Protein AF-A0A920KP82-F1 (afdb_monomer)

Structure (mmCIF, N/CA/C/O backbone):
data_AF-A0A920KP82-F1
#
_entry.id   AF-A0A920KP82-F1
#
loop_
_atom_site.group_PDB
_atom_site.id
_atom_site.type_symbol
_atom_site.label_atom_id
_atom_site.label_alt_id
_atom_site.label_comp_id
_atom_site.label_asym_id
_atom_site.label_entity_id
_atom_site.label_seq_id
_atom_site.pdbx_PDB_ins_code
_atom_site.Cartn_x
_atom_site.Cartn_y
_atom_site.Cartn_z
_atom_site.occupancy
_atom_site.B_iso_or_equiv
_atom_site.auth_seq_id
_atom_site.auth_comp_id
_atom_site.auth_asym_id
_atom_site.auth_atom_id
_atom_site.pdbx_PDB_model_num
ATOM 1 N N . MET A 1 1 ? -3.607 4.858 9.700 1.00 91.56 1 MET A N 1
ATOM 2 C CA . MET A 1 1 ? -2.622 3.759 9.558 1.00 91.56 1 MET A CA 1
ATOM 3 C C . MET A 1 1 ? -2.752 3.043 8.213 1.00 91.56 1 MET A C 1
ATOM 5 O O . MET A 1 1 ? -1.825 3.140 7.422 1.00 91.56 1 MET A O 1
ATOM 9 N N . VAL A 1 2 ? -3.887 2.397 7.909 1.00 96.25 2 VAL A N 1
ATOM 10 C CA . VAL A 1 2 ? -4.061 1.535 6.714 1.00 96.25 2 VAL A CA 1
ATOM 11 C C . VAL A 1 2 ? -3.740 2.226 5.380 1.00 96.25 2 VAL A C 1
ATOM 13 O O . VAL A 1 2 ? -2.995 1.668 4.587 1.00 96.25 2 VAL A O 1
ATOM 16 N N . GLY A 1 3 ? -4.206 3.459 5.146 1.00 94.44 3 GLY A N 1
ATOM 17 C CA . GLY A 1 3 ? -3.936 4.165 3.879 1.00 94.44 3 GLY A CA 1
ATOM 18 C C . GLY A 1 3 ? -2.446 4.408 3.590 1.00 94.44 3 GLY A C 1
ATOM 19 O O . GLY A 1 3 ? -2.018 4.333 2.442 1.00 94.44 3 GLY A O 1
ATOM 20 N N . GLY A 1 4 ? -1.634 4.628 4.630 1.00 94.81 4 GLY A N 1
ATOM 21 C CA . GLY A 1 4 ? -0.185 4.776 4.472 1.00 94.81 4 GLY A CA 1
ATOM 22 C C . GLY A 1 4 ? 0.519 3.453 4.161 1.00 94.81 4 GLY A C 1
ATOM 23 O O . GLY A 1 4 ? 1.514 3.458 3.455 1.00 94.81 4 GLY A O 1
ATOM 24 N N . MET A 1 5 ? -0.005 2.326 4.653 1.00 96.12 5 MET A N 1
ATOM 25 C CA . MET A 1 5 ? 0.544 0.990 4.369 1.00 96.12 5 MET A CA 1
ATOM 26 C C . MET A 1 5 ? 0.075 0.435 3.019 1.00 96.12 5 MET A C 1
ATOM 28 O O . MET A 1 5 ? 0.768 -0.369 2.410 1.00 96.12 5 MET A O 1
ATOM 32 N N . ALA A 1 6 ? -1.102 0.857 2.553 1.00 96.56 6 ALA A N 1
ATOM 33 C CA . ALA A 1 6 ? -1.642 0.472 1.252 1.00 96.56 6 ALA A CA 1
ATOM 34 C C . ALA A 1 6 ? -0.950 1.185 0.075 1.00 96.56 6 ALA A C 1
ATOM 36 O O . ALA A 1 6 ? -1.112 0.766 -1.068 1.00 96.56 6 ALA A O 1
ATOM 37 N N . SER A 1 7 ? -0.214 2.270 0.336 1.00 95.00 7 SER A N 1
ATOM 38 C CA . SER A 1 7 ? 0.434 3.109 -0.677 1.00 95.00 7 SER A CA 1
ATOM 39 C C . SER A 1 7 ? 1.959 3.117 -0.527 1.00 95.00 7 SER A C 1
ATOM 41 O O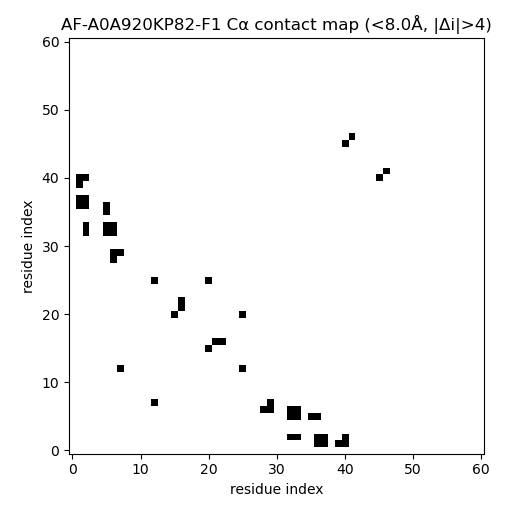 . SER A 1 7 ? 2.514 2.565 0.421 1.00 95.00 7 SER A O 1
ATOM 43 N N . ILE A 1 8 ? 2.646 3.744 -1.485 1.00 95.00 8 ILE A N 1
ATOM 44 C CA . ILE A 1 8 ? 4.095 3.969 -1.447 1.00 95.00 8 ILE A CA 1
ATOM 45 C C . ILE A 1 8 ? 4.408 5.460 -1.585 1.00 95.00 8 ILE A C 1
ATOM 47 O O . ILE A 1 8 ? 3.662 6.213 -2.211 1.00 95.00 8 ILE A O 1
ATOM 51 N N . ALA A 1 9 ? 5.539 5.893 -1.028 1.00 96.44 9 ALA A N 1
ATOM 52 C CA . ALA A 1 9 ? 6.023 7.257 -1.214 1.00 96.44 9 ALA A CA 1
ATOM 53 C C . ALA A 1 9 ? 6.593 7.455 -2.629 1.00 96.44 9 ALA A C 1
ATOM 55 O O . ALA A 1 9 ? 7.248 6.567 -3.180 1.00 96.44 9 ALA A O 1
ATOM 56 N N . GLY A 1 10 ? 6.423 8.659 -3.185 1.00 94.69 10 GLY A N 1
ATOM 57 C CA . GLY A 1 10 ? 6.945 9.007 -4.513 1.00 94.69 10 GLY A CA 1
ATOM 58 C C . GLY A 1 10 ? 8.468 8.855 -4.643 1.00 94.69 10 GLY A C 1
ATOM 59 O O . GLY A 1 10 ? 8.965 8.495 -5.706 1.00 94.69 10 GLY A O 1
ATOM 60 N N . SER A 1 11 ? 9.217 9.037 -3.549 1.00 96.00 11 SER A N 1
ATOM 61 C CA . SER A 1 11 ? 10.666 8.791 -3.521 1.00 96.00 11 SER A CA 1
ATOM 62 C C . SER A 1 11 ? 11.019 7.328 -3.806 1.00 96.00 11 SER A C 1
ATOM 64 O O . SER A 1 11 ? 11.941 7.052 -4.568 1.00 96.00 11 SER A O 1
ATOM 66 N N . VAL A 1 12 ? 10.263 6.383 -3.241 1.00 96.00 12 VAL A N 1
ATOM 67 C CA . VAL A 1 12 ? 10.464 4.941 -3.451 1.00 96.00 12 VAL A CA 1
ATOM 68 C C . VAL A 1 12 ? 9.931 4.513 -4.821 1.00 96.00 12 VAL A C 1
ATOM 70 O O . VAL A 1 12 ? 10.541 3.675 -5.481 1.00 96.00 12 VAL A O 1
ATOM 73 N N . MET A 1 13 ? 8.853 5.145 -5.300 1.00 96.88 13 MET A N 1
ATOM 74 C CA . MET A 1 13 ? 8.336 4.953 -6.660 1.00 96.88 13 MET A CA 1
ATOM 75 C C . MET A 1 13 ? 9.410 5.216 -7.724 1.00 96.88 13 MET A C 1
ATOM 77 O O . MET A 1 13 ? 9.587 4.390 -8.615 1.00 96.88 13 MET A O 1
ATOM 81 N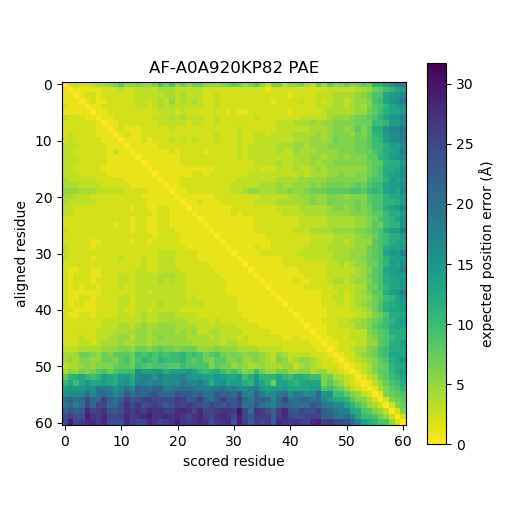 N . ALA A 1 14 ? 10.165 6.315 -7.608 1.00 95.81 14 ALA A N 1
ATOM 82 C CA . ALA A 1 14 ? 11.275 6.607 -8.519 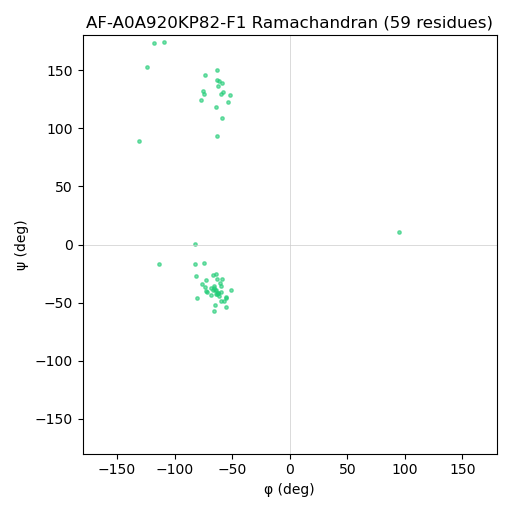1.00 95.81 14 ALA A CA 1
ATOM 83 C C . ALA A 1 14 ? 12.351 5.504 -8.497 1.00 95.81 14 ALA A C 1
ATOM 85 O O . ALA A 1 14 ? 12.896 5.147 -9.541 1.00 95.81 14 ALA A O 1
ATOM 86 N N . GLY A 1 15 ? 12.601 4.913 -7.325 1.00 97.44 15 GLY A N 1
ATOM 87 C CA . GLY A 1 15 ? 13.462 3.739 -7.185 1.00 97.44 15 GLY A CA 1
ATOM 88 C C . GLY A 1 15 ? 12.938 2.528 -7.961 1.00 97.44 15 GLY A C 1
ATOM 89 O O . GLY A 1 15 ? 13.701 1.892 -8.681 1.00 97.44 15 GLY A O 1
ATOM 90 N N . TYR A 1 16 ? 11.637 2.233 -7.890 1.00 97.25 16 TYR A N 1
ATOM 91 C CA . TYR A 1 16 ? 11.039 1.131 -8.656 1.00 97.25 16 TYR A CA 1
ATOM 92 C C . TYR A 1 16 ? 11.067 1.366 -10.169 1.00 97.25 16 TYR A C 1
ATOM 94 O O . TYR A 1 16 ? 11.310 0.427 -10.926 1.00 97.25 16 TYR A O 1
ATOM 102 N N . VAL A 1 17 ? 10.899 2.613 -10.613 1.00 97.56 17 VAL A N 1
ATOM 103 C CA . VAL A 1 17 ? 11.080 2.975 -12.027 1.00 97.56 17 VAL A CA 1
ATOM 104 C C . VAL A 1 17 ? 12.524 2.730 -12.472 1.00 97.56 17 VAL A C 1
ATOM 106 O O . VAL A 1 17 ? 12.741 2.165 -13.541 1.00 97.56 17 VAL A O 1
ATOM 109 N N . ALA A 1 18 ? 13.516 3.066 -11.640 1.00 97.44 18 ALA A N 1
ATOM 110 C CA . ALA A 1 18 ? 14.925 2.790 -11.937 1.00 97.44 18 ALA A CA 1
ATOM 111 C C . ALA A 1 18 ? 15.246 1.284 -12.028 1.00 97.44 18 ALA A C 1
ATOM 113 O O . ALA A 1 18 ? 16.177 0.897 -12.730 1.00 97.44 18 ALA A O 1
ATOM 114 N N . LEU A 1 19 ? 14.455 0.430 -11.367 1.00 97.94 19 LEU A N 1
ATOM 115 C CA . LEU A 1 19 ? 14.524 -1.032 -11.487 1.00 97.94 19 LEU A CA 1
ATOM 116 C C . LEU A 1 19 ? 13.776 -1.582 -12.719 1.00 97.94 19 LEU A C 1
ATOM 118 O O . LEU A 1 19 ? 13.761 -2.793 -12.928 1.00 97.94 19 LEU A O 1
ATOM 122 N N . GLY A 1 20 ? 13.170 -0.716 -13.537 1.00 96.62 20 GLY A N 1
ATOM 123 C CA . GLY A 1 20 ? 12.489 -1.081 -14.781 1.00 96.62 20 GLY A CA 1
ATOM 124 C C . GLY A 1 20 ? 10.979 -1.305 -14.656 1.00 96.62 20 GLY A C 1
ATOM 125 O O . GLY A 1 20 ? 10.366 -1.797 -15.603 1.00 96.62 20 GLY A O 1
ATOM 126 N N . VAL A 1 21 ? 10.355 -0.961 -13.524 1.00 97.69 21 VAL A N 1
ATOM 127 C CA . VAL A 1 21 ? 8.895 -1.071 -13.372 1.00 97.69 21 VAL A CA 1
ATOM 128 C C . VAL A 1 21 ? 8.195 0.064 -14.142 1.00 97.69 21 VAL A C 1
ATOM 130 O O . VAL A 1 21 ? 8.576 1.225 -13.970 1.00 97.69 21 VAL A O 1
ATOM 133 N N . PRO A 1 22 ? 7.154 -0.221 -14.952 1.00 97.62 22 PRO A N 1
ATOM 134 C CA . PRO A 1 22 ? 6.432 0.813 -15.694 1.00 97.62 22 PRO A CA 1
ATOM 135 C C . PRO A 1 22 ? 5.796 1.865 -14.778 1.00 97.62 22 PRO A C 1
ATOM 137 O O . PRO A 1 22 ? 5.055 1.535 -13.846 1.00 97.62 22 PRO A O 1
ATOM 140 N N . LEU A 1 23 ? 6.050 3.144 -15.072 1.00 97.19 23 LEU A N 1
ATOM 141 C CA . LEU A 1 23 ? 5.562 4.266 -14.268 1.00 97.19 23 LEU A CA 1
ATOM 142 C C . LEU A 1 23 ? 4.029 4.347 -14.260 1.00 97.19 23 LEU A C 1
ATOM 144 O O . LEU A 1 23 ? 3.445 4.538 -13.194 1.00 97.19 23 LEU A O 1
ATOM 148 N N . GLU A 1 24 ? 3.374 4.154 -15.409 1.00 97.50 24 GLU A N 1
ATOM 149 C CA . GLU A 1 24 ? 1.907 4.126 -15.511 1.00 97.50 24 GLU A CA 1
ATOM 150 C C . GLU A 1 24 ? 1.255 3.167 -14.502 1.00 97.50 24 GLU A C 1
ATOM 152 O O . GLU A 1 24 ? 0.241 3.515 -13.895 1.00 97.50 24 GLU A O 1
ATOM 157 N N . TYR A 1 25 ? 1.851 1.995 -14.260 1.00 97.62 25 TYR A N 1
ATOM 158 C CA . TYR A 1 25 ? 1.317 1.031 -13.294 1.00 97.62 25 TYR A CA 1
ATOM 159 C C . TYR A 1 25 ? 1.494 1.498 -11.852 1.00 97.62 25 TYR A C 1
ATOM 161 O O . TYR A 1 25 ? 0.572 1.367 -11.048 1.00 97.62 25 TYR A O 1
ATOM 169 N N . LEU A 1 26 ? 2.645 2.084 -11.522 1.00 97.12 26 LEU A N 1
ATOM 170 C CA . LEU A 1 26 ? 2.910 2.605 -10.181 1.00 97.12 26 LEU A CA 1
ATOM 171 C C . LEU A 1 26 ? 2.017 3.805 -9.848 1.00 97.12 26 LEU A C 1
ATOM 173 O O . LEU A 1 26 ? 1.520 3.910 -8.725 1.00 97.12 26 LEU A O 1
ATOM 177 N N . LEU A 1 27 ? 1.780 4.685 -10.822 1.00 96.12 27 LEU A N 1
ATOM 178 C CA . LEU A 1 27 ? 0.861 5.812 -10.687 1.00 96.12 27 LEU A CA 1
ATOM 179 C C . LEU A 1 27 ? -0.574 5.327 -10.493 1.00 96.12 27 LEU A C 1
ATOM 181 O O . LEU A 1 27 ? -1.216 5.711 -9.515 1.00 96.12 27 LEU A O 1
ATOM 185 N N . ALA A 1 28 ? -1.057 4.448 -11.375 1.00 97.12 28 ALA A N 1
ATOM 186 C CA . ALA A 1 28 ? -2.404 3.897 -11.274 1.00 97.12 28 ALA A CA 1
ATOM 187 C C . ALA A 1 28 ? -2.623 3.196 -9.924 1.00 97.12 28 ALA A C 1
ATOM 189 O O . ALA A 1 28 ? -3.590 3.501 -9.224 1.00 97.12 28 ALA A O 1
ATOM 190 N N . ALA A 1 29 ? -1.690 2.332 -9.510 1.00 97.06 29 ALA A N 1
ATOM 191 C CA . ALA A 1 29 ? -1.753 1.637 -8.227 1.00 97.06 29 ALA A CA 1
ATOM 192 C C . ALA A 1 29 ? -1.771 2.610 -7.037 1.00 97.06 29 ALA A C 1
ATOM 194 O O . ALA A 1 29 ? -2.547 2.426 -6.101 1.00 97.06 29 ALA A O 1
ATOM 195 N N . SER A 1 30 ? -0.970 3.678 -7.085 1.00 95.94 30 SER A N 1
ATOM 196 C CA . SER A 1 30 ? -0.900 4.666 -6.000 1.00 95.94 30 SER A CA 1
ATOM 197 C C . SER A 1 30 ? -2.209 5.437 -5.821 1.00 95.94 30 SER A C 1
ATOM 199 O O . SER A 1 30 ? -2.618 5.690 -4.689 1.00 95.94 30 SER A O 1
ATOM 201 N N . PHE A 1 31 ? -2.912 5.762 -6.910 1.00 95.44 31 PHE A N 1
ATOM 202 C CA . PHE A 1 31 ? -4.240 6.378 -6.822 1.00 95.44 31 PHE A CA 1
ATOM 203 C C . PHE A 1 31 ? -5.323 5.386 -6.384 1.00 95.44 31 PHE A C 1
ATOM 205 O O . PHE A 1 31 ? -6.202 5.756 -5.609 1.00 95.44 31 PHE A O 1
ATOM 212 N N . MET A 1 32 ? -5.249 4.124 -6.821 1.00 97.88 32 MET A N 1
ATOM 213 C CA . MET A 1 32 ? -6.163 3.059 -6.379 1.00 97.88 32 MET A CA 1
ATOM 214 C C . MET A 1 32 ? -5.982 2.702 -4.894 1.00 97.88 32 MET A C 1
A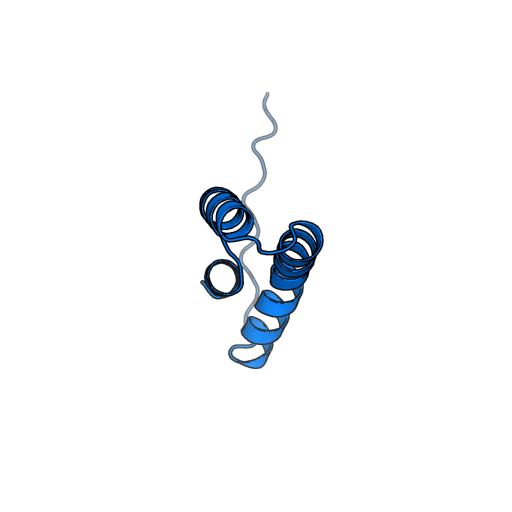TOM 216 O O . MET A 1 32 ? -6.936 2.272 -4.242 1.00 97.88 32 MET A O 1
ATOM 220 N N . ALA A 1 33 ? 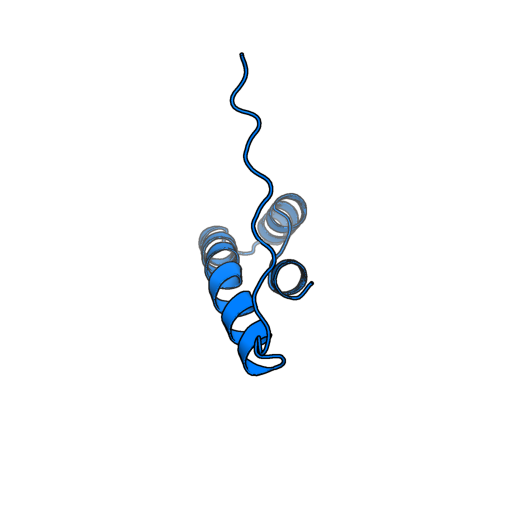-4.789 2.917 -4.332 1.00 96.69 33 ALA A N 1
ATOM 221 C CA . ALA A 1 33 ? -4.489 2.635 -2.931 1.00 96.69 33 ALA A CA 1
ATOM 222 C C . ALA A 1 33 ? -5.317 3.477 -1.945 1.00 96.69 33 ALA A C 1
ATOM 224 O O . ALA A 1 33 ? -5.616 3.000 -0.852 1.00 96.69 33 ALA A O 1
ATOM 225 N N . ALA A 1 34 ? -5.731 4.696 -2.309 1.00 96.31 34 ALA A N 1
ATOM 226 C CA . ALA A 1 34 ? -6.567 5.534 -1.447 1.00 96.31 34 ALA A CA 1
ATOM 227 C C . ALA A 1 34 ? -7.974 4.935 -1.208 1.00 96.31 34 ALA A C 1
ATOM 229 O O . ALA A 1 34 ? -8.313 4.673 -0.049 1.00 96.31 34 ALA A O 1
ATOM 230 N N . PRO A 1 35 ? -8.789 4.649 -2.247 1.00 97.19 35 PRO A N 1
ATOM 231 C CA . PRO A 1 35 ? -10.078 3.990 -2.055 1.00 97.19 35 PRO A CA 1
ATOM 232 C C . PRO A 1 35 ? -9.924 2.537 -1.587 1.00 97.19 35 PRO A C 1
ATOM 234 O O . PRO A 1 35 ? -10.686 2.105 -0.726 1.00 97.19 35 PRO A O 1
ATOM 237 N N . GLY A 1 36 ? -8.928 1.794 -2.084 1.00 97.25 36 GLY A N 1
ATOM 238 C CA . GLY A 1 36 ? -8.683 0.412 -1.657 1.00 97.25 36 GLY A CA 1
ATOM 239 C C . GLY A 1 36 ? -8.298 0.313 -0.179 1.00 97.25 36 GLY A C 1
ATOM 240 O O . GLY A 1 36 ? -8.829 -0.520 0.552 1.00 97.25 36 GLY A O 1
ATOM 241 N N . GLY A 1 37 ? -7.435 1.211 0.296 1.00 97.00 37 GLY A N 1
ATOM 242 C CA . GLY A 1 37 ? -7.043 1.288 1.700 1.00 97.00 37 GLY A CA 1
ATOM 243 C C . GLY A 1 37 ? -8.208 1.662 2.614 1.00 97.00 37 GLY A C 1
ATOM 244 O O . GLY A 1 37 ? -8.333 1.086 3.693 1.00 97.00 37 GLY A O 1
ATOM 245 N N . LEU A 1 38 ? -9.087 2.575 2.186 1.00 97.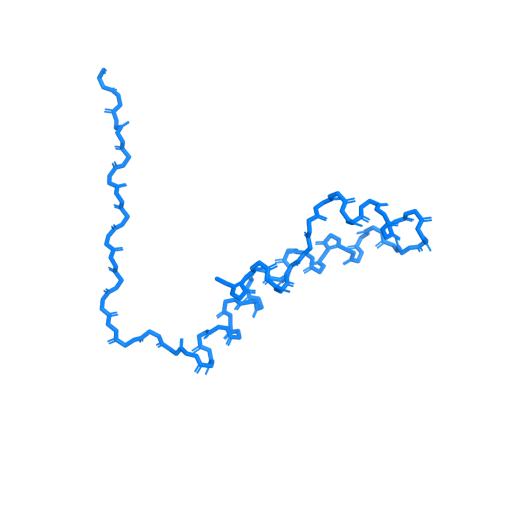12 38 LEU A N 1
ATOM 246 C CA . LEU A 1 38 ? -10.286 2.928 2.953 1.00 97.12 38 LEU A CA 1
ATOM 247 C C . LEU A 1 38 ? -11.297 1.775 2.997 1.00 97.12 38 LEU A C 1
ATOM 249 O O . LEU A 1 38 ? -11.822 1.476 4.069 1.00 97.12 38 LEU A O 1
ATOM 253 N N . LEU A 1 39 ? -11.524 1.109 1.861 1.00 97.81 39 LEU A N 1
ATOM 254 C CA . LEU A 1 39 ? -12.373 -0.077 1.771 1.00 97.81 39 LEU A CA 1
ATOM 255 C C . LEU A 1 39 ? -11.897 -1.153 2.748 1.00 97.81 39 LEU A C 1
ATOM 257 O O . LEU A 1 39 ? -12.669 -1.604 3.588 1.00 97.81 39 LEU A O 1
ATOM 261 N N . MET A 1 40 ? -10.616 -1.519 2.683 1.00 97.88 40 MET A N 1
ATOM 262 C CA . MET A 1 40 ? -10.058 -2.541 3.569 1.00 97.88 40 MET A CA 1
ATOM 263 C C . MET A 1 40 ? -10.096 -2.109 5.035 1.00 97.88 40 MET A C 1
ATOM 265 O O . MET A 1 40 ? -10.426 -2.922 5.895 1.00 97.88 40 MET A O 1
ATOM 269 N N . ALA A 1 41 ? -9.816 -0.835 5.328 1.00 97.44 41 ALA A N 1
ATOM 270 C CA . ALA A 1 41 ? -9.886 -0.318 6.690 1.00 97.44 41 ALA A CA 1
ATOM 271 C C . ALA A 1 41 ? -11.293 -0.463 7.281 1.00 97.44 41 ALA A C 1
ATOM 273 O O . ALA A 1 41 ? -11.425 -0.973 8.387 1.00 97.44 41 ALA A O 1
ATOM 274 N N . LYS A 1 42 ? -12.332 -0.058 6.542 1.00 95.94 42 LYS A N 1
ATOM 275 C CA . LYS A 1 42 ? -13.717 -0.073 7.034 1.00 95.94 42 LYS A CA 1
ATOM 276 C C . LYS A 1 42 ? -14.407 -1.431 6.930 1.00 95.94 42 LYS A C 1
ATOM 278 O O . LYS A 1 42 ? -15.404 -1.633 7.611 1.00 95.94 42 LYS A O 1
ATOM 283 N N . LEU A 1 43 ? -13.876 -2.361 6.137 1.00 97.62 43 LEU A N 1
ATOM 284 C CA . LEU A 1 43 ? -14.288 -3.766 6.185 1.00 97.62 43 LEU A CA 1
ATOM 285 C C . LEU A 1 43 ? -13.770 -4.475 7.441 1.00 97.62 43 LEU A C 1
ATOM 287 O O . LEU A 1 43 ? -14.491 -5.289 8.008 1.00 97.62 43 LEU A O 1
ATOM 291 N N . ILE A 1 44 ? -12.528 -4.191 7.849 1.00 97.69 44 ILE A N 1
AT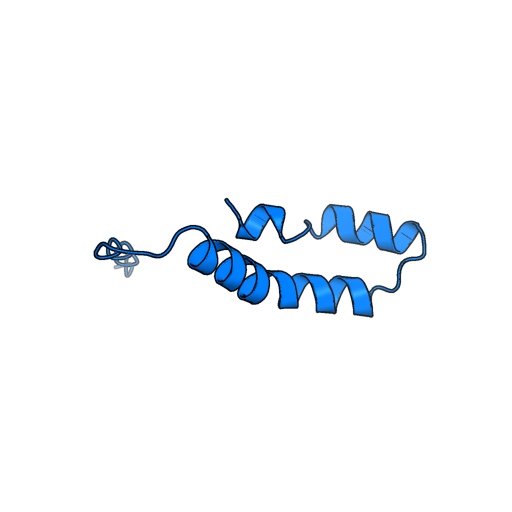OM 292 C CA . ILE A 1 44 ? -11.906 -4.827 9.020 1.00 97.69 44 ILE A CA 1
ATOM 293 C C . ILE A 1 44 ? -12.381 -4.168 10.317 1.00 97.69 44 ILE A C 1
ATOM 295 O O . ILE A 1 44 ? -12.750 -4.871 11.250 1.00 97.69 44 ILE A O 1
ATOM 299 N N . GLU A 1 45 ? -12.387 -2.835 10.362 1.00 96.50 45 GLU A N 1
ATOM 300 C CA . GLU A 1 45 ? -12.794 -2.040 11.523 1.00 96.50 45 GLU A CA 1
ATOM 301 C C . GLU A 1 45 ? -13.792 -0.951 11.077 1.00 96.50 45 GLU A C 1
ATOM 303 O O . GLU A 1 45 ? -13.394 0.157 10.675 1.00 96.50 45 GLU A O 1
ATOM 308 N N . PRO A 1 46 ? -15.101 -1.267 11.066 1.00 96.38 46 PRO A N 1
ATOM 309 C CA . PRO A 1 46 ? -16.148 -0.302 10.750 1.00 96.38 46 PRO A CA 1
ATOM 310 C C . PRO A 1 46 ? -16.198 0.846 11.765 1.00 96.38 46 PRO A C 1
ATOM 312 O O . PRO A 1 46 ? -15.901 0.670 12.939 1.00 96.38 46 PRO A O 1
ATOM 315 N N . GLU A 1 47 ? -16.620 2.035 11.324 1.00 95.00 47 GLU A N 1
ATOM 316 C CA . GLU A 1 47 ? -16.943 3.103 12.278 1.00 95.00 47 GLU A CA 1
ATOM 317 C C . GLU A 1 47 ? -18.279 2.803 12.959 1.00 95.00 47 GLU A C 1
ATOM 319 O O . GLU A 1 47 ? -19.267 2.559 12.263 1.00 95.00 47 GLU A O 1
ATOM 324 N N . VAL A 1 48 ? -18.320 2.855 14.288 1.00 96.38 48 VAL A N 1
ATOM 325 C CA . VAL A 1 48 ? -19.557 2.672 15.068 1.00 96.38 48 VAL A CA 1
ATOM 326 C C . VAL A 1 48 ? -19.989 3.935 15.813 1.00 96.38 48 VAL A C 1
ATOM 328 O O . VAL A 1 48 ? -21.154 4.047 16.188 1.00 96.38 48 VAL A O 1
ATOM 331 N N . ASP A 1 49 ? -19.085 4.903 15.963 1.00 95.38 49 ASP A N 1
ATOM 332 C CA . ASP A 1 49 ? -19.311 6.156 16.678 1.00 95.38 49 ASP A CA 1
ATOM 333 C C . ASP A 1 49 ? -19.380 7.359 15.720 1.00 95.38 49 ASP A C 1
ATOM 335 O O . ASP A 1 49 ? -19.179 7.247 14.508 1.00 95.38 49 ASP A O 1
ATOM 339 N N . GLN A 1 50 ? -19.694 8.545 16.253 1.00 92.75 50 GLN A N 1
ATOM 340 C CA . GLN A 1 50 ? -19.654 9.779 15.466 1.00 92.75 50 GLN A CA 1
ATOM 341 C C . GLN A 1 50 ? -18.204 10.253 15.280 1.00 92.75 50 GLN A C 1
ATOM 343 O O . GLN A 1 50 ? -17.513 10.488 16.276 1.00 92.75 50 GLN A O 1
ATOM 348 N N . PRO A 1 51 ? -17.742 10.459 14.030 1.00 91.38 51 PRO A N 1
ATOM 349 C CA . PRO A 1 51 ? -16.425 11.027 13.780 1.00 91.38 51 PRO A CA 1
ATOM 350 C C . PRO A 1 51 ? -16.307 12.433 14.372 1.00 91.38 51 PRO A C 1
ATOM 352 O O . PRO A 1 51 ? -17.234 13.236 14.272 1.00 91.38 51 PRO A O 1
ATOM 355 N N . ALA A 1 52 ? -15.145 12.752 14.942 1.00 91.06 52 ALA A N 1
ATOM 356 C CA . ALA A 1 52 ? -14.859 14.103 15.411 1.00 91.06 52 ALA A CA 1
ATOM 357 C C . ALA A 1 52 ? -14.959 15.116 14.258 1.00 91.06 52 ALA A C 1
ATOM 359 O O . ALA A 1 52 ? -14.481 14.861 13.148 1.00 91.06 52 ALA A O 1
ATOM 360 N N . GLU A 1 53 ? -15.544 16.285 14.532 1.00 88.25 53 GLU A N 1
ATOM 361 C CA . GLU A 1 53 ? -15.579 17.366 13.553 1.00 88.25 53 GLU A CA 1
ATOM 362 C C . GLU A 1 53 ? -14.154 17.829 13.221 1.00 88.25 53 GLU A C 1
ATOM 364 O O . GLU A 1 53 ? -13.324 18.007 14.123 1.00 88.25 53 GLU A O 1
ATOM 369 N N . PRO A 1 54 ? -13.846 18.059 11.934 1.00 83.38 54 PRO A N 1
ATOM 370 C CA . PRO A 1 54 ? -12.574 18.649 11.573 1.00 83.38 54 PRO A CA 1
ATOM 371 C C . PRO A 1 54 ? -12.479 20.062 12.173 1.00 83.38 54 PRO A C 1
ATOM 373 O O . PRO A 1 54 ? -13.468 20.802 12.179 1.00 83.38 54 PRO A O 1
ATOM 376 N N . PRO A 1 55 ? -11.298 20.475 12.666 1.00 79.62 55 PRO A N 1
ATOM 377 C CA . PRO A 1 55 ? -11.120 21.814 13.208 1.00 79.62 55 PRO A CA 1
ATOM 378 C C . PRO A 1 55 ? -11.477 22.851 12.140 1.00 79.62 55 PRO A C 1
ATOM 380 O O . PRO A 1 55 ? -11.007 22.759 11.003 1.00 79.62 55 PRO A O 1
ATOM 383 N N . LYS A 1 56 ? -12.303 23.846 12.500 1.00 76.94 56 LYS A N 1
ATOM 384 C CA . LYS A 1 56 ? -12.619 24.965 11.603 1.00 76.94 56 LYS A CA 1
ATOM 385 C C . LYS A 1 56 ? -11.310 25.582 11.125 1.00 76.94 56 LYS A C 1
ATOM 387 O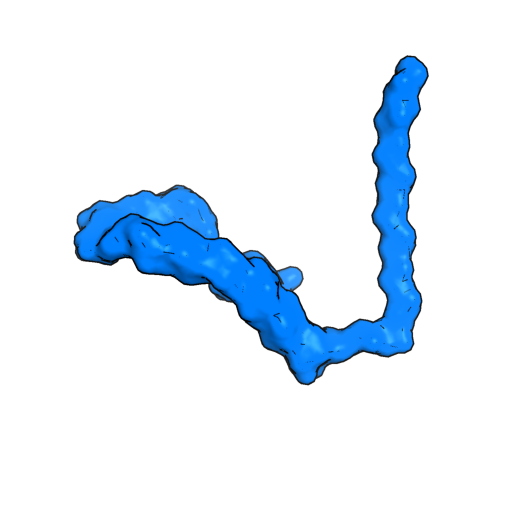 O . LYS A 1 56 ? -10.483 25.998 11.939 1.00 76.94 56 LYS A O 1
ATOM 392 N N . ALA A 1 57 ? -11.123 25.618 9.806 1.00 72.31 57 ALA A N 1
ATOM 393 C CA . ALA A 1 57 ? -10.014 26.336 9.205 1.00 72.31 57 ALA A CA 1
ATOM 394 C C . ALA A 1 57 ? -10.030 27.762 9.766 1.00 72.31 57 ALA A C 1
AT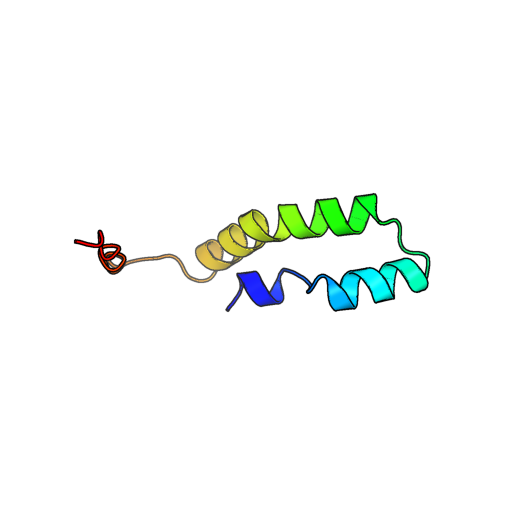OM 396 O O . ALA A 1 57 ? -11.082 28.401 9.790 1.00 72.31 57 ALA A O 1
ATOM 397 N N . LYS A 1 58 ? -8.887 28.235 10.273 1.00 64.56 58 LYS A N 1
ATOM 398 C CA . LYS A 1 58 ? -8.737 29.632 10.676 1.00 64.56 58 LYS A CA 1
ATOM 399 C C . LYS A 1 58 ? -8.903 30.473 9.411 1.00 64.56 58 LYS A C 1
ATOM 401 O O . LYS A 1 58 ? -7.948 30.635 8.657 1.00 64.56 58 LYS A O 1
ATOM 406 N N . THR A 1 59 ? -10.121 30.933 9.142 1.00 64.50 59 THR A N 1
ATOM 407 C CA . THR A 1 59 ? -10.360 32.054 8.239 1.00 64.50 59 THR A CA 1
ATOM 408 C C . THR A 1 59 ? -9.581 33.212 8.841 1.00 64.50 59 THR A C 1
ATOM 410 O O . THR A 1 59 ? -9.879 33.633 9.954 1.00 64.50 59 THR A O 1
ATOM 413 N N . GLY A 1 60 ? -8.488 33.593 8.180 1.00 63.59 60 GLY A N 1
ATOM 414 C CA . GLY A 1 60 ? -7.690 34.737 8.585 1.00 63.59 60 GLY A CA 1
ATOM 415 C C . GLY A 1 60 ? -8.532 35.997 8.451 1.00 63.59 60 GLY A C 1
ATOM 416 O O . GLY A 1 60 ? -8.980 36.304 7.348 1.00 63.59 60 GLY A O 1
ATOM 417 N N . ASP A 1 61 ? -8.746 36.663 9.579 1.00 49.28 61 ASP A N 1
ATOM 418 C CA . ASP A 1 61 ? -8.711 38.121 9.635 1.00 49.28 61 ASP A CA 1
ATOM 419 C C . ASP A 1 61 ? -7.241 38.573 9.688 1.00 49.28 61 ASP A C 1
ATOM 421 O O . ASP A 1 61 ? -6.429 37.861 10.337 1.00 49.28 61 ASP A O 1
#

Secondary structure (DSSP, 8-state):
-HHHHHS--HHHHHHHHHTT--HHHHHHHHHHHHHHHHHHHHHHS---SPPPPPPPP----

Solvent-accessible surface area (backbone atoms only — not comparable to full-atom values): 3850 Å² total; per-residue (Å²): 113,53,48,67,71,52,37,77,56,71,75,58,50,55,53,44,41,75,74,70,45,62,60,70,59,56,53,52,50,48,62,49,14,54,62,51,19,50,51,54,42,44,72,76,57,60,86,87,72,84,78,80,80,77,79,79,76,81,77,78,128

Mean predicted aligned error: 5.87 Å

Radius of gyration: 16.62 Å; Cα contacts (8 Å, |Δi|>4): 26; chains: 1; bounding box: 35×43×32 Å

pLDDT: mean 92.58, std 9.96, range [49.28, 97.94]

Foldseek 3Di:
DQLPVLADDPVVLVVVVVVVDDSVVNVVSRVVSNVVSVVVCCVVPNDPDDDDDDPPDPPDD

Sequence (61 aa):
MVGGMASIAGSVMAGYVALGVPLEYLLAASFMAAPGGLLMAKLIEPEVDQPAEPPKAKTGD